Protein AF-A0A536UU23-F1 (afdb_monomer_lite)

Radius of gyration: 17.97 Å; chains: 1; bounding box: 38×17×44 Å

pLDDT: mean 94.65, std 8.35, range [56.84, 98.81]

Secondary structure (DSSP, 8-state):
--TTPPPHHHHT-TT----SS-TT-SHHHHHHHHHHHHHHHHHHHTTPPPSS--GGGS--

Sequence (60 aa):
ESEPNVPERLRALPHVVLTPHIGSATTDTRQAMADLTVANLRAHFAGQPLPSPVPECAVG

Foldseek 3Di:
DPPPDDDPVQVPDPPDDDDRPCPQVDPVSVVVVVVLVVQQVVCVVVVHDRPDDDPVPNPD

Structure (mmCIF, N/CA/C/O backbone):
data_AF-A0A536UU23-F1
#
_entry.id   AF-A0A536UU23-F1
#
loop_
_a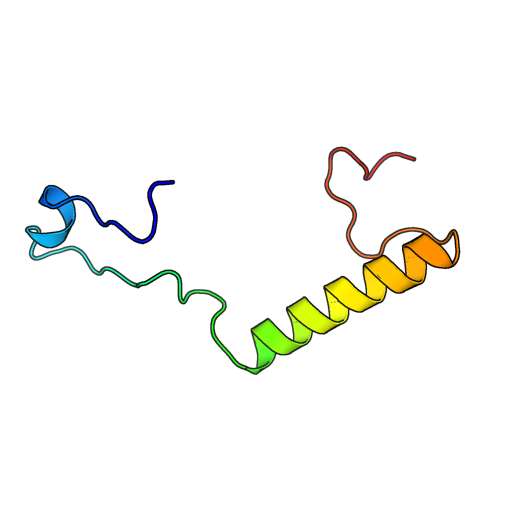tom_site.group_PDB
_atom_site.id
_atom_site.type_symbol
_atom_site.label_atom_id
_atom_site.label_alt_id
_atom_site.label_comp_id
_atom_site.label_asym_id
_atom_site.label_entity_id
_atom_site.label_seq_id
_atom_site.pdbx_PDB_ins_code
_atom_site.Cartn_x
_atom_site.Cartn_y
_atom_site.Cartn_z
_atom_site.occupancy
_atom_site.B_iso_or_equiv
_atom_site.auth_seq_id
_atom_site.auth_comp_id
_atom_site.auth_asym_id
_atom_site.auth_atom_id
_atom_site.pdbx_PDB_model_num
ATOM 1 N N . GLU A 1 1 ? 14.373 8.603 1.082 1.00 57.56 1 GLU A N 1
ATOM 2 C CA . GLU A 1 1 ? 13.101 8.906 0.400 1.00 57.56 1 GLU A CA 1
ATOM 3 C C . GLU A 1 1 ? 13.231 10.234 -0.350 1.00 57.56 1 GLU A C 1
ATOM 5 O O . GLU A 1 1 ? 13.201 11.285 0.276 1.00 57.56 1 GLU A O 1
ATOM 10 N N . SER A 1 2 ? 13.488 10.203 -1.663 1.00 85.69 2 SER A N 1
ATOM 11 C CA . SER A 1 2 ? 13.508 11.400 -2.541 1.00 85.69 2 SER A CA 1
ATOM 12 C C . SER A 1 2 ? 12.524 11.249 -3.704 1.00 85.69 2 SER A C 1
ATOM 14 O O . SER A 1 2 ? 12.708 11.844 -4.770 1.00 85.69 2 SER A O 1
ATOM 16 N N . GLU A 1 3 ? 11.487 10.431 -3.499 1.00 87.12 3 GLU A N 1
ATOM 17 C CA . GLU A 1 3 ? 10.380 10.292 -4.437 1.00 87.12 3 GLU A CA 1
ATOM 18 C C . GLU A 1 3 ? 9.793 11.673 -4.783 1.00 87.12 3 GLU A C 1
ATOM 20 O O . GLU A 1 3 ? 9.737 12.553 -3.920 1.00 87.12 3 GLU A O 1
ATOM 25 N N . PRO A 1 4 ? 9.398 11.906 -6.047 1.00 92.31 4 PRO A N 1
ATOM 26 C CA . PRO A 1 4 ? 9.291 10.937 -7.147 1.00 92.31 4 PRO A CA 1
ATOM 27 C C . PRO A 1 4 ? 10.602 10.700 -7.930 1.00 92.31 4 PRO A C 1
ATOM 29 O O . PRO A 1 4 ? 10.595 10.010 -8.950 1.00 92.31 4 PRO A O 1
ATOM 32 N N . ASN A 1 5 ? 11.732 11.274 -7.503 1.00 95.00 5 ASN A N 1
ATOM 33 C CA . ASN A 1 5 ? 12.980 11.237 -8.268 1.00 95.00 5 ASN A CA 1
ATOM 34 C C . ASN A 1 5 ? 13.704 9.893 -8.115 1.00 95.00 5 ASN A C 1
ATOM 36 O O . ASN A 1 5 ? 14.158 9.535 -7.028 1.00 95.00 5 ASN A O 1
ATOM 40 N N . VAL A 1 6 ? 13.881 9.176 -9.228 1.00 93.19 6 VAL A N 1
ATOM 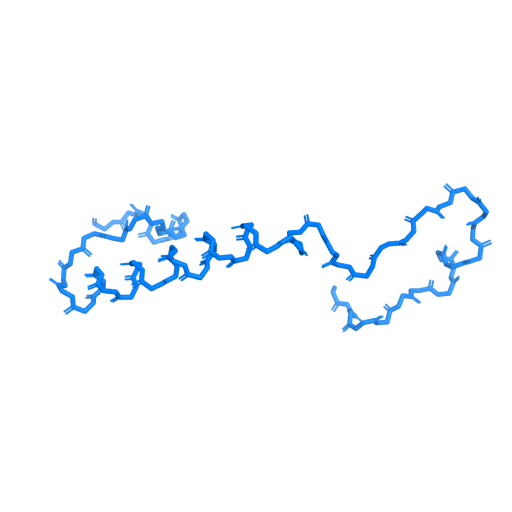41 C CA . VAL A 1 6 ? 14.642 7.920 -9.258 1.00 93.19 6 VAL A CA 1
ATOM 42 C C . VAL A 1 6 ? 16.106 8.192 -9.634 1.00 93.19 6 VAL A C 1
ATOM 44 O O . VAL A 1 6 ? 16.355 8.805 -10.679 1.00 93.19 6 VAL A O 1
ATOM 47 N N . PRO A 1 7 ? 17.092 7.707 -8.851 1.00 95.00 7 PRO A N 1
ATOM 48 C CA . PRO A 1 7 ? 18.510 7.845 -9.174 1.00 95.00 7 PRO A CA 1
ATOM 49 C C . PRO A 1 7 ? 18.851 7.358 -10.587 1.00 95.00 7 PRO A C 1
ATOM 51 O O . PRO A 1 7 ? 18.466 6.260 -10.992 1.00 95.00 7 PRO A O 1
ATOM 54 N N . GLU A 1 8 ? 19.629 8.144 -11.333 1.00 94.25 8 GLU A N 1
ATOM 55 C CA . GLU A 1 8 ? 20.027 7.820 -12.711 1.00 94.25 8 GLU A CA 1
ATOM 56 C C . GLU A 1 8 ? 20.720 6.460 -12.829 1.00 94.25 8 GLU A C 1
ATOM 58 O O . GLU A 1 8 ? 20.380 5.675 -13.711 1.00 94.25 8 GLU A O 1
ATOM 63 N N . ARG A 1 9 ? 21.600 6.132 -11.874 1.00 95.31 9 ARG A N 1
ATOM 64 C CA . ARG A 1 9 ? 22.288 4.836 -11.825 1.00 95.31 9 ARG A CA 1
ATOM 65 C C . ARG A 1 9 ? 21.321 3.651 -11.847 1.00 95.31 9 ARG A C 1
ATOM 67 O O . ARG A 1 9 ? 21.652 2.639 -12.445 1.00 95.31 9 ARG A O 1
ATOM 74 N N . LEU A 1 10 ? 20.152 3.758 -11.211 1.00 95.12 10 LEU A N 1
ATOM 75 C CA . LEU A 1 10 ? 19.163 2.675 -11.192 1.00 95.12 10 LEU A CA 1
ATOM 76 C C . LEU A 1 10 ? 18.386 2.590 -12.508 1.00 95.12 10 LEU A C 1
ATOM 78 O O . LEU A 1 10 ? 18.107 1.489 -12.969 1.00 95.12 10 LEU A O 1
ATOM 82 N N . ARG A 1 11 ? 18.096 3.735 -13.142 1.00 94.00 11 ARG A N 1
ATOM 83 C CA . ARG A 1 11 ? 17.428 3.789 -14.456 1.00 94.00 11 ARG A CA 1
ATOM 84 C C . ARG A 1 11 ? 18.286 3.200 -15.581 1.00 94.00 11 ARG A C 1
ATOM 86 O O . ARG A 1 11 ? 17.737 2.712 -16.559 1.00 94.00 11 ARG A O 1
ATOM 93 N N . ALA A 1 12 ? 19.612 3.247 -15.445 1.00 96.44 12 ALA A N 1
ATOM 94 C CA . ALA A 1 12 ? 20.555 2.746 -16.444 1.00 96.44 12 ALA A CA 1
ATOM 95 C C . ALA A 1 12 ? 20.802 1.222 -16.390 1.00 96.44 12 ALA A C 1
ATOM 97 O O . ALA A 1 12 ? 21.469 0.687 -17.275 1.00 96.44 12 ALA A O 1
ATOM 98 N N . LEU A 1 13 ? 20.316 0.507 -15.365 1.00 97.94 13 LEU A N 1
ATOM 99 C CA . LEU A 1 13 ? 20.581 -0.927 -15.201 1.00 97.94 13 LEU A CA 1
ATOM 100 C C . LEU A 1 13 ? 19.565 -1.781 -15.984 1.00 97.94 13 LEU A C 1
ATOM 102 O O . LEU A 1 13 ? 18.375 -1.722 -15.681 1.00 97.94 13 LEU A O 1
ATOM 106 N N . PRO A 1 14 ? 20.002 -2.654 -16.914 1.00 95.69 14 PRO A N 1
ATOM 107 C CA . PRO A 1 14 ? 19.091 -3.446 -17.751 1.00 95.69 14 PRO A CA 1
ATOM 108 C C . PRO A 1 14 ? 18.388 -4.591 -17.002 1.00 95.69 14 PRO A C 1
ATOM 110 O O . PRO A 1 14 ? 17.462 -5.198 -17.530 1.00 95.69 14 PRO A O 1
ATOM 113 N N . HIS A 1 15 ? 18.828 -4.905 -15.782 1.00 97.81 15 HIS A N 1
ATOM 114 C CA . HIS A 1 15 ? 18.301 -6.004 -14.964 1.00 97.81 15 HIS A CA 1
ATOM 115 C C . HIS A 1 15 ? 17.457 -5.518 -13.780 1.00 97.81 15 HIS A C 1
ATOM 117 O O . HIS A 1 15 ? 17.231 -6.267 -12.833 1.00 97.81 15 HIS A O 1
ATOM 123 N N . VAL A 1 16 ? 17.020 -4.257 -13.806 1.00 97.69 16 VAL A N 1
ATOM 124 C CA . VAL A 1 16 ? 16.223 -3.649 -12.739 1.00 97.69 16 VAL A CA 1
ATOM 125 C C . VAL A 1 16 ? 14.836 -3.308 -13.265 1.00 97.69 16 VAL A C 1
ATOM 127 O O . VAL A 1 16 ? 14.690 -2.677 -14.308 1.00 97.69 16 VAL A O 1
ATOM 130 N N . VAL A 1 17 ? 13.814 -3.695 -12.502 1.00 96.56 17 VAL A N 1
ATOM 131 C CA . VAL A 1 17 ? 12.427 -3.279 -12.729 1.00 96.56 17 VAL A CA 1
ATOM 132 C C . VAL A 1 17 ? 12.087 -2.179 -11.731 1.00 96.56 17 VAL A C 1
ATOM 134 O O . VAL A 1 17 ? 12.266 -2.348 -10.527 1.00 96.56 17 VAL A O 1
ATOM 137 N N . LEU A 1 18 ? 11.600 -1.049 -12.240 1.00 96.06 18 LEU A N 1
ATOM 138 C CA . LEU A 1 18 ? 11.200 0.109 -11.446 1.00 96.06 18 LEU A CA 1
ATOM 139 C C . LEU A 1 18 ? 9.686 0.285 -11.540 1.00 96.06 18 LEU A C 1
ATOM 141 O O . LEU A 1 18 ? 9.122 0.281 -12.632 1.00 96.06 18 LEU A O 1
ATOM 145 N N . THR A 1 19 ? 9.034 0.484 -10.399 1.00 96.50 19 THR A N 1
ATOM 146 C CA . THR A 1 19 ? 7.596 0.767 -10.324 1.00 96.50 19 THR A CA 1
ATOM 147 C C . THR A 1 19 ? 7.374 2.073 -9.562 1.00 96.50 19 THR A C 1
ATOM 149 O O . THR A 1 19 ? 8.026 2.259 -8.533 1.00 96.50 19 THR A O 1
ATOM 152 N N . PRO A 1 20 ? 6.463 2.963 -9.992 1.00 95.31 20 PRO A N 1
ATOM 153 C CA . PRO A 1 20 ? 6.263 4.265 -9.353 1.00 95.31 20 PRO A CA 1
ATOM 154 C C . PRO A 1 20 ? 5.377 4.155 -8.099 1.00 95.31 20 PRO A C 1
ATOM 156 O O . PRO A 1 20 ? 4.255 4.649 -8.083 1.00 95.31 20 PRO A O 1
ATOM 159 N N . HIS A 1 21 ? 5.862 3.462 -7.064 1.00 95.88 21 HIS A N 1
ATOM 160 C CA . HIS A 1 21 ? 5.171 3.299 -5.776 1.00 95.88 21 HIS A CA 1
ATOM 161 C C . HIS A 1 21 ? 3.721 2.779 -5.911 1.00 95.88 21 HIS A C 1
ATOM 163 O O . HIS A 1 21 ? 2.780 3.259 -5.279 1.00 95.88 21 HIS A O 1
ATOM 169 N N . ILE A 1 22 ? 3.518 1.766 -6.758 1.00 97.31 22 ILE A N 1
ATOM 170 C CA . ILE A 1 22 ? 2.181 1.223 -7.067 1.00 97.31 22 ILE A CA 1
ATOM 171 C C . ILE A 1 22 ? 1.840 -0.073 -6.319 1.00 97.31 22 ILE A C 1
ATOM 173 O O . ILE A 1 22 ? 0.849 -0.718 -6.647 1.00 97.31 22 ILE A O 1
ATOM 177 N N . GLY A 1 23 ? 2.619 -0.454 -5.301 1.00 97.25 23 GLY A N 1
ATOM 178 C CA . GLY A 1 23 ? 2.445 -1.733 -4.596 1.00 97.25 23 GLY A CA 1
ATOM 179 C C . GLY A 1 23 ? 1.043 -1.939 -4.004 1.00 97.25 23 GLY A C 1
ATOM 180 O O . GLY A 1 23 ? 0.475 -3.017 -4.136 1.00 97.25 23 GLY A O 1
ATOM 181 N N . SER A 1 24 ? 0.450 -0.897 -3.415 1.00 97.94 24 SER A N 1
ATOM 182 C CA . SER A 1 24 ? -0.914 -0.918 -2.858 1.00 97.94 24 SER A CA 1
ATOM 183 C C . SER A 1 24 ? -1.962 -0.283 -3.778 1.00 97.94 24 SER A C 1
ATOM 185 O O . SER A 1 24 ? -3.094 -0.044 -3.363 1.00 97.94 24 SER A O 1
ATOM 187 N N . ALA A 1 25 ? -1.607 0.029 -5.027 1.00 97.44 25 ALA A N 1
ATOM 188 C CA . ALA A 1 25 ? -2.403 0.875 -5.913 1.00 97.44 25 ALA A CA 1
ATOM 189 C C . ALA A 1 25 ? -3.570 0.166 -6.621 1.00 97.44 25 ALA A C 1
ATOM 191 O O . ALA A 1 25 ? -3.925 0.542 -7.737 1.00 97.44 25 ALA A O 1
ATOM 192 N N . THR A 1 26 ? -4.186 -0.829 -5.987 1.00 98.31 26 THR A N 1
ATOM 193 C CA . THR A 1 26 ? -5.445 -1.421 -6.456 1.00 98.31 26 THR A CA 1
ATOM 194 C C . THR A 1 26 ? -6.633 -0.681 -5.842 1.00 98.31 26 THR A C 1
ATOM 196 O O . THR A 1 26 ? -6.520 -0.098 -4.761 1.00 98.31 26 THR A O 1
ATOM 199 N N . THR A 1 27 ? -7.784 -0.703 -6.517 1.00 98.56 27 THR A N 1
ATOM 200 C CA . THR A 1 27 ? -9.025 -0.114 -5.987 1.00 98.56 27 THR A CA 1
ATOM 201 C C . THR A 1 27 ? -9.381 -0.716 -4.630 1.00 98.56 27 THR A C 1
ATOM 203 O O . THR A 1 27 ? -9.589 0.023 -3.671 1.00 98.56 27 THR A O 1
ATOM 206 N N . ASP A 1 28 ? -9.360 -2.045 -4.530 1.00 98.56 28 ASP A N 1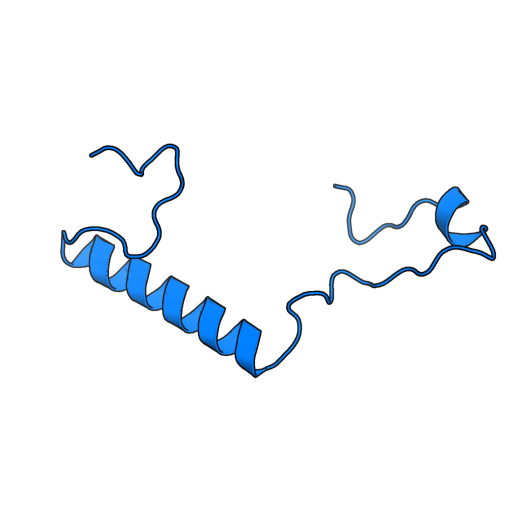
ATOM 207 C CA . ASP A 1 28 ? -9.770 -2.773 -3.328 1.00 98.56 28 ASP A CA 1
ATOM 208 C C . ASP A 1 28 ? -8.856 -2.474 -2.135 1.00 98.56 28 ASP A C 1
ATOM 210 O O . ASP A 1 28 ? -9.336 -2.160 -1.045 1.00 98.56 28 ASP A O 1
ATOM 214 N N . THR A 1 29 ? -7.532 -2.494 -2.338 1.00 98.56 29 THR A N 1
ATOM 215 C CA . THR A 1 29 ? -6.579 -2.191 -1.264 1.00 98.56 29 THR A CA 1
ATOM 216 C C . THR A 1 29 ? -6.713 -0.739 -0.819 1.00 98.56 29 THR A C 1
ATOM 218 O O . THR A 1 29 ? -6.736 -0.470 0.381 1.00 98.56 29 THR A O 1
ATOM 221 N N . ARG A 1 30 ? -6.860 0.212 -1.752 1.00 98.69 30 ARG A N 1
ATOM 222 C CA . ARG A 1 30 ? -7.030 1.626 -1.385 1.00 98.69 30 ARG A CA 1
ATOM 223 C C . ARG A 1 30 ? -8.355 1.907 -0.686 1.00 98.69 30 ARG A C 1
ATOM 225 O O . ARG A 1 30 ? -8.363 2.723 0.234 1.00 98.69 30 ARG A O 1
ATOM 232 N N . GLN A 1 31 ? -9.430 1.213 -1.055 1.00 98.81 31 GLN A N 1
ATOM 233 C CA . GLN A 1 31 ? -10.701 1.298 -0.341 1.00 98.81 31 GLN A CA 1
ATOM 234 C C . GLN A 1 31 ? -10.553 0.781 1.095 1.00 98.81 31 GLN A C 1
ATOM 236 O O . GLN A 1 31 ? -10.868 1.505 2.034 1.00 98.81 31 GLN A O 1
ATOM 241 N N . ALA A 1 32 ? -9.963 -0.404 1.283 1.00 98.75 32 ALA A N 1
ATOM 242 C CA . ALA A 1 32 ? -9.743 -0.972 2.614 1.00 98.75 32 ALA A CA 1
ATOM 243 C C . ALA A 1 32 ? -8.834 -0.092 3.499 1.00 98.75 32 ALA A C 1
ATOM 245 O O . ALA A 1 32 ? -9.090 0.069 4.692 1.00 98.75 32 ALA A O 1
ATOM 246 N N . MET A 1 33 ? -7.794 0.525 2.924 1.00 98.75 33 MET A N 1
ATOM 247 C CA . MET A 1 33 ? -6.932 1.484 3.630 1.00 98.75 33 MET A CA 1
ATOM 248 C C . MET A 1 33 ? -7.698 2.741 4.072 1.00 98.75 33 MET A C 1
ATOM 250 O O . MET A 1 33 ? -7.504 3.224 5.194 1.00 98.75 33 MET A O 1
ATOM 254 N N . ALA A 1 34 ? -8.568 3.276 3.209 1.00 98.75 34 ALA A N 1
ATOM 255 C CA . ALA A 1 34 ? -9.408 4.425 3.535 1.00 98.75 34 ALA A CA 1
ATOM 256 C C . ALA A 1 34 ? -10.420 4.075 4.638 1.00 98.75 34 ALA A C 1
ATOM 258 O O . ALA A 1 34 ? -10.543 4.817 5.615 1.00 98.75 34 ALA A O 1
ATOM 259 N N . ASP A 1 35 ? -11.068 2.915 4.534 1.00 98.81 35 ASP A N 1
ATOM 260 C CA . ASP A 1 35 ? -12.016 2.418 5.531 1.00 98.81 35 ASP A CA 1
ATOM 261 C C . ASP A 1 35 ? -11.348 2.240 6.900 1.00 98.81 35 ASP A C 1
ATOM 263 O O . ASP A 1 35 ? -11.877 2.707 7.911 1.00 98.81 35 ASP A O 1
ATOM 267 N N . LEU A 1 36 ? -10.147 1.647 6.946 1.00 98.75 36 LEU A N 1
ATOM 268 C CA . LEU A 1 36 ? -9.374 1.495 8.181 1.00 98.75 36 LEU A CA 1
ATOM 269 C C . LEU A 1 36 ? -8.991 2.854 8.784 1.00 98.75 36 LEU A C 1
ATOM 271 O O . LEU A 1 36 ? -9.073 3.039 10.000 1.00 98.75 36 LEU A O 1
ATOM 275 N N . THR A 1 37 ? -8.613 3.827 7.951 1.00 98.75 37 THR A N 1
ATOM 276 C CA . THR A 1 37 ? -8.296 5.191 8.405 1.00 98.75 37 THR A CA 1
ATOM 277 C C . THR A 1 37 ? -9.517 5.840 9.058 1.00 98.75 37 THR A C 1
ATOM 279 O O . THR A 1 37 ? -9.434 6.343 10.179 1.00 98.75 37 THR A O 1
ATOM 282 N N . VAL A 1 38 ? -10.680 5.773 8.403 1.00 98.75 38 VAL A N 1
ATOM 283 C CA . VAL A 1 38 ? -11.940 6.302 8.943 1.00 98.75 38 VAL A CA 1
ATOM 284 C C . VAL A 1 38 ? -12.349 5.567 10.223 1.00 98.75 38 VAL A C 1
ATOM 286 O O . VAL A 1 38 ? -12.810 6.209 11.168 1.00 98.75 38 VAL A O 1
ATOM 289 N N . ALA A 1 39 ? -12.158 4.248 10.297 1.00 98.75 39 ALA A N 1
ATOM 290 C CA . ALA A 1 39 ? -12.445 3.463 11.496 1.00 98.75 39 ALA A CA 1
ATOM 291 C C . ALA A 1 39 ? -11.587 3.900 12.696 1.00 98.75 39 ALA A C 1
ATOM 293 O O . ALA A 1 39 ? -12.126 4.093 13.786 1.00 98.75 39 ALA A O 1
ATOM 294 N N . ASN A 1 40 ? -10.285 4.136 12.493 1.00 98.56 40 ASN A N 1
ATOM 295 C CA . ASN A 1 40 ? -9.403 4.669 13.536 1.00 98.56 40 ASN A CA 1
ATOM 296 C C . ASN A 1 40 ? -9.840 6.068 13.998 1.00 98.56 40 ASN A C 1
ATOM 298 O O . ASN A 1 40 ? -9.919 6.311 15.200 1.00 98.56 40 ASN A O 1
ATOM 302 N N . LEU A 1 41 ? -10.193 6.968 13.072 1.00 98.62 41 LEU A N 1
ATOM 303 C CA . LEU A 1 41 ? -10.686 8.307 13.424 1.00 98.62 41 LEU A CA 1
ATOM 304 C C . LEU A 1 41 ? -11.977 8.2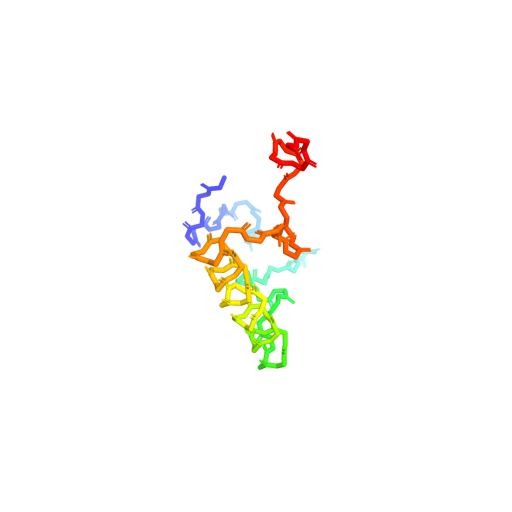41 14.248 1.00 98.62 41 LEU A C 1
ATOM 306 O O . LEU A 1 41 ? -12.099 8.915 15.268 1.00 98.62 41 LEU A O 1
ATOM 310 N N . ARG A 1 42 ? -12.934 7.400 13.838 1.00 98.75 42 ARG A N 1
ATOM 311 C CA . ARG A 1 42 ? -14.182 7.194 14.586 1.00 98.75 42 ARG A CA 1
ATOM 312 C C . ARG A 1 42 ? -13.916 6.669 15.995 1.00 98.75 42 ARG A C 1
ATOM 314 O O . ARG A 1 42 ? -14.497 7.197 16.937 1.00 98.75 42 ARG A O 1
ATOM 321 N N . ALA A 1 43 ? -13.040 5.673 16.141 1.00 98.31 43 ALA A N 1
ATOM 322 C CA . ALA A 1 43 ? -12.670 5.127 17.445 1.00 98.31 43 ALA A CA 1
ATOM 323 C C . ALA A 1 43 ? -12.026 6.195 18.343 1.00 98.31 43 ALA A C 1
ATOM 325 O O . ALA A 1 43 ? -12.454 6.365 19.483 1.00 98.31 43 ALA A O 1
ATOM 326 N N . HIS A 1 44 ? -11.090 6.981 17.798 1.00 97.38 44 HIS A N 1
ATOM 327 C CA . HIS A 1 44 ? -10.424 8.065 18.520 1.00 97.38 44 HIS A CA 1
ATOM 328 C C . HIS A 1 44 ? -11.420 9.076 19.101 1.00 97.38 44 HIS A C 1
ATOM 330 O O . HIS A 1 44 ? -11.425 9.326 20.305 1.00 97.3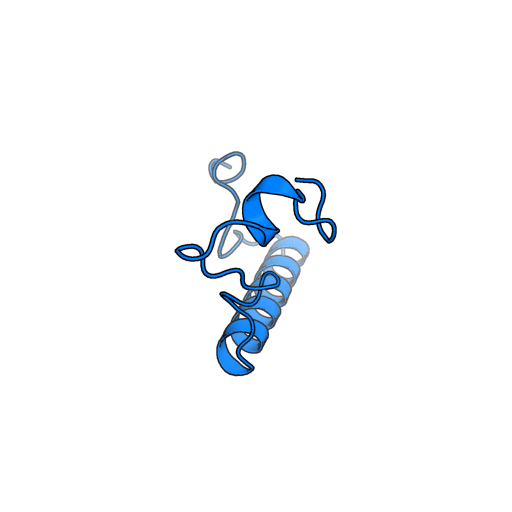8 44 HIS A O 1
ATOM 336 N N . PHE A 1 45 ? -12.306 9.624 18.264 1.00 98.44 45 PHE A N 1
ATOM 337 C CA . PHE A 1 45 ? -13.276 10.628 18.712 1.00 98.44 45 PHE A CA 1
ATOM 338 C C . PHE A 1 45 ? -14.369 10.057 19.625 1.00 98.44 45 PHE A C 1
ATOM 340 O O . PHE A 1 45 ? -14.998 10.810 20.363 1.00 98.44 45 PHE A O 1
ATOM 347 N N . ALA A 1 46 ? -14.577 8.739 19.614 1.00 98.31 46 ALA A N 1
ATOM 348 C CA . ALA A 1 46 ? -15.464 8.038 20.539 1.00 98.31 46 ALA A CA 1
ATOM 349 C C . ALA A 1 46 ? -14.775 7.611 21.854 1.00 98.31 46 ALA A C 1
ATOM 351 O O . ALA A 1 46 ? -15.405 6.946 22.680 1.00 98.31 46 ALA A O 1
ATOM 352 N N . GLY A 1 47 ? -13.491 7.942 22.045 1.00 97.12 47 GLY A N 1
ATOM 353 C CA . GLY A 1 47 ? -12.709 7.516 23.209 1.00 97.12 47 GLY A CA 1
ATOM 354 C C . GLY A 1 47 ? -12.510 5.999 23.295 1.00 97.12 47 GLY A C 1
ATOM 355 O O . GLY A 1 47 ? -12.353 5.467 24.389 1.00 97.12 47 GLY A O 1
ATOM 356 N N . GLN A 1 48 ? -12.575 5.297 22.161 1.00 97.38 48 GLN A N 1
ATOM 357 C CA . GLN A 1 48 ? -12.406 3.847 22.069 1.00 97.38 48 GLN A CA 1
ATOM 358 C C . GLN A 1 48 ? -10.981 3.480 21.628 1.00 97.38 48 GLN A C 1
ATOM 360 O O . GLN A 1 48 ? -10.319 4.285 20.964 1.00 97.38 48 GLN A O 1
ATOM 365 N N . PRO A 1 49 ? -10.512 2.254 21.931 1.00 96.00 49 PRO A N 1
ATOM 366 C CA . PRO A 1 49 ? -9.243 1.755 21.414 1.00 96.00 49 PRO A CA 1
ATOM 367 C C . PRO A 1 49 ? -9.186 1.805 19.885 1.00 96.00 49 PRO A C 1
ATOM 369 O O . PRO A 1 49 ? -10.158 1.487 19.195 1.00 96.00 49 PRO A O 1
ATOM 372 N N . LEU A 1 50 ? -8.025 2.184 19.353 1.00 97.69 50 LEU A N 1
ATOM 373 C CA . LEU A 1 50 ? -7.793 2.220 17.914 1.00 97.69 50 LEU A CA 1
ATOM 374 C C . LEU A 1 50 ? -7.748 0.791 17.339 1.00 97.69 50 LEU A C 1
ATOM 376 O O . LEU A 1 50 ? -7.106 -0.074 17.932 1.00 97.69 50 LEU A O 1
ATOM 380 N N . PRO A 1 51 ? -8.362 0.527 16.171 1.00 97.88 51 PRO A N 1
ATOM 381 C CA . PRO A 1 51 ? -8.218 -0.749 15.470 1.00 97.88 51 PRO A CA 1
ATOM 382 C C . PRO A 1 51 ? -6.776 -1.091 15.074 1.00 97.88 51 PRO A C 1
ATOM 384 O O . PRO A 1 51 ? -6.423 -2.265 15.003 1.00 97.88 51 PRO A O 1
ATOM 387 N N . SER A 1 52 ? -5.948 -0.083 14.782 1.00 97.62 52 SER A N 1
ATOM 388 C CA . SER A 1 52 ? -4.563 -0.283 14.343 1.00 97.62 52 SER A CA 1
ATOM 389 C C . SER A 1 52 ? -3.643 0.840 14.847 1.00 97.62 52 SER A C 1
ATOM 391 O O . SER A 1 52 ? -3.192 1.663 14.04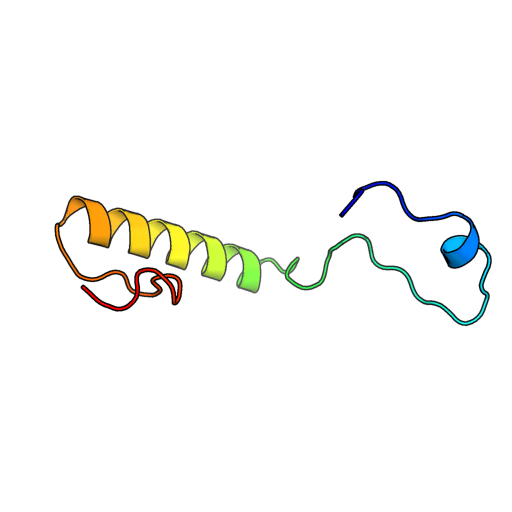2 1.00 97.62 52 SER A O 1
ATOM 393 N N . PRO A 1 53 ? -3.377 0.929 16.165 1.00 96.88 53 PRO A N 1
ATOM 394 C CA . PRO A 1 53 ? -2.396 1.872 16.683 1.00 96.88 53 PRO A CA 1
ATOM 395 C C . PRO A 1 53 ? -1.006 1.518 16.146 1.00 96.88 53 PRO A C 1
ATOM 397 O O . PRO A 1 53 ? -0.683 0.345 15.935 1.00 96.88 53 PRO A O 1
ATOM 400 N N . VAL A 1 54 ? -0.164 2.531 15.949 1.00 96.44 54 VAL A N 1
ATOM 401 C CA . VAL A 1 54 ? 1.263 2.288 15.702 1.00 96.44 54 VAL A CA 1
ATOM 402 C C . VAL A 1 54 ? 1.897 1.658 16.950 1.00 96.44 54 VAL A C 1
ATOM 404 O O . VAL A 1 54 ? 1.410 1.916 18.055 1.00 96.44 54 VAL A O 1
ATOM 407 N N . PRO A 1 55 ? 2.955 0.838 16.820 1.00 95.75 55 PRO A N 1
ATOM 408 C CA . PRO A 1 55 ? 3.561 0.140 17.957 1.00 95.75 55 PRO A CA 1
ATOM 409 C C . PRO A 1 55 ? 3.926 1.056 19.133 1.00 95.75 55 PRO A C 1
ATOM 411 O O . PRO A 1 55 ? 3.738 0.689 20.288 1.00 95.75 55 PRO A O 1
ATOM 414 N N . GLU A 1 56 ? 4.375 2.275 18.845 1.00 95.81 56 GLU A N 1
ATOM 415 C CA . GLU A 1 56 ? 4.744 3.301 19.821 1.00 95.81 56 GLU A CA 1
ATOM 416 C C . GLU A 1 56 ? 3.546 3.808 20.645 1.00 95.81 56 GLU A C 1
ATOM 418 O O . GLU A 1 56 ? 3.732 4.360 21.726 1.00 95.81 56 GLU A O 1
ATOM 423 N N . CYS A 1 57 ? 2.319 3.612 20.150 1.00 91.44 57 CYS A N 1
ATOM 424 C CA . CYS A 1 57 ? 1.059 3.997 20.792 1.00 91.44 57 CYS A CA 1
ATOM 425 C C . CYS A 1 57 ? 0.180 2.790 21.158 1.00 91.44 57 CYS A C 1
ATOM 427 O O . CYS A 1 57 ? -0.951 2.973 21.600 1.00 91.44 57 CYS A O 1
ATOM 429 N N . ALA A 1 58 ? 0.665 1.561 20.955 1.00 81.31 58 ALA A N 1
ATOM 430 C CA . ALA A 1 58 ? -0.096 0.340 21.223 1.00 81.31 58 ALA A CA 1
ATOM 431 C C . ALA A 1 58 ? -0.204 0.014 22.724 1.00 81.31 58 ALA A C 1
ATOM 433 O O . ALA A 1 58 ? -0.963 -0.874 23.106 1.00 81.31 58 ALA A O 1
ATOM 434 N N . VAL A 1 59 ? 0.551 0.724 23.567 1.00 70.38 59 VAL A N 1
ATOM 435 C CA . VAL A 1 59 ? 0.527 0.577 25.022 1.00 70.38 59 VAL A CA 1
ATOM 436 C C . VAL A 1 59 ? -0.084 1.839 25.625 1.00 70.38 59 VAL A C 1
ATOM 438 O O . VAL A 1 59 ? 0.589 2.857 25.784 1.00 70.38 59 VAL A O 1
ATOM 441 N N . GLY A 1 60 ? -1.377 1.753 25.922 1.00 56.84 60 GLY A N 1
ATOM 442 C CA . GLY A 1 60 ? -2.172 2.727 26.665 1.00 56.84 60 GLY A CA 1
ATOM 443 C C . GLY A 1 60 ? -3.263 1.999 27.426 1.00 56.84 60 GLY A C 1
ATOM 444 O O . GLY A 1 60 ? -3.938 1.161 26.787 1.00 56.84 60 GLY A O 1
#